Protein AF-A0AAP0WBK6-F1 (afdb_monomer)

Mean predicted aligned error: 4.52 Å

Radius of gyration: 14.34 Å; Cα contacts (8 Å, |Δi|>4): 62; chains: 1; bounding box: 31×30×35 Å

Foldseek 3Di:
DDDDDPDPAEDEPVVCVVPVPCSQVVDADWHFYDDPNHRPDTDHDPVVVVVVVVVVVVVVVVVVD

Sequence (65 aa):
MTQTIHSRRVISISEFRK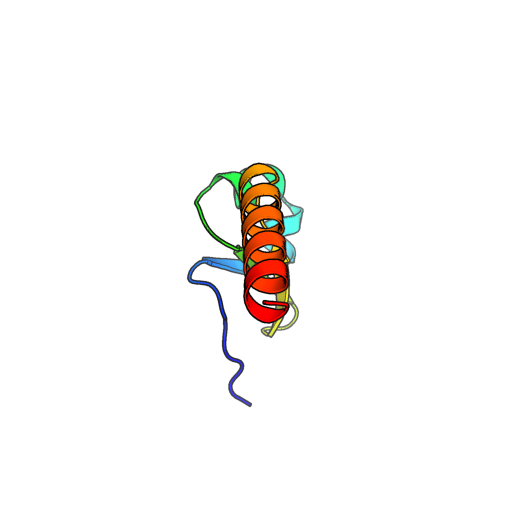NPIECVKSGEGALAIMSRNQPEFYCLSADEFAELVELAEKARKAQAS

Nearest PDB structures (foldseek):
  5iip-assembly2_C  TM=4.640E-01  e=2.889E+00  Staphylococcus aureus
  8vux-assembly1_B  TM=3.803E-01  e=6.136E+00  Homo sapiens
  6qee-assembly1_A  TM=3.985E-01  e=9.255E+00  Homo sapiens

Secondary structure (DSSP, 8-state):
-PPPP--SEEEEHHHHTTSHHHHHHTSSS-EEEEETTEEEEEE--HHHHHHHHHHHHHHHHHHT-

Structure (mmCIF, N/CA/C/O backbone):
data_AF-A0AAP0WBK6-F1
#
_entry.id   AF-A0AAP0WBK6-F1
#
loop_
_atom_site.group_PDB
_atom_site.id
_atom_site.type_symbol
_atom_site.label_atom_id
_atom_site.label_alt_id
_atom_site.label_comp_id
_atom_site.label_asym_id
_atom_site.label_entity_id
_atom_site.label_seq_id
_atom_site.pdbx_PDB_ins_code
_atom_site.Cartn_x
_atom_site.Cartn_y
_atom_site.Cartn_z
_atom_site.occupancy
_atom_site.B_iso_or_equiv
_atom_site.auth_seq_id
_atom_site.auth_comp_id
_atom_site.auth_asym_id
_atom_site.auth_atom_id
_atom_site.pdbx_PDB_model_num
ATOM 1 N N . MET A 1 1 ? 10.562 -18.385 11.400 1.00 55.41 1 MET A N 1
ATOM 2 C CA . MET A 1 1 ? 9.577 -17.392 11.878 1.00 55.41 1 MET A CA 1
ATOM 3 C C . MET A 1 1 ? 8.601 -17.106 10.757 1.00 55.41 1 MET A C 1
ATOM 5 O O . MET A 1 1 ? 9.046 -16.838 9.649 1.00 55.41 1 MET A O 1
ATOM 9 N N . THR A 1 2 ? 7.304 -17.209 11.022 1.00 68.81 2 THR A N 1
ATOM 10 C CA . THR A 1 2 ? 6.242 -16.807 10.092 1.00 68.81 2 THR A CA 1
ATOM 11 C C . THR A 1 2 ? 6.028 -15.302 10.215 1.00 68.81 2 THR A C 1
ATOM 13 O O . THR A 1 2 ? 5.767 -14.823 11.315 1.00 68.81 2 THR A O 1
ATOM 16 N N . GLN A 1 3 ? 6.166 -14.559 9.117 1.00 76.25 3 GLN A N 1
ATOM 17 C CA . GLN A 1 3 ? 5.826 -13.136 9.081 1.00 76.25 3 GLN A CA 1
ATOM 18 C C . GLN A 1 3 ? 4.460 -12.949 8.432 1.00 76.25 3 GLN A C 1
ATOM 20 O O . GLN A 1 3 ? 4.200 -13.489 7.357 1.00 76.25 3 GLN A O 1
ATOM 25 N N . THR A 1 4 ? 3.595 -12.192 9.101 1.00 84.94 4 THR A N 1
ATOM 26 C CA . THR A 1 4 ? 2.257 -11.872 8.606 1.00 84.94 4 THR A CA 1
ATOM 27 C C . THR A 1 4 ? 2.348 -10.706 7.635 1.00 84.94 4 THR A C 1
ATOM 29 O O . THR A 1 4 ? 2.876 -9.648 7.967 1.00 84.94 4 THR A O 1
ATOM 32 N N . ILE A 1 5 ? 1.826 -10.898 6.427 1.00 90.69 5 ILE A N 1
ATOM 33 C CA . ILE A 1 5 ? 1.740 -9.846 5.416 1.00 90.69 5 ILE A CA 1
ATOM 34 C C . ILE A 1 5 ? 0.347 -9.227 5.517 1.00 90.69 5 ILE A C 1
ATOM 36 O O . ILE A 1 5 ? -0.658 -9.913 5.347 1.00 90.69 5 ILE A O 1
ATOM 40 N N . HIS A 1 6 ? 0.283 -7.925 5.789 1.00 88.62 6 HIS A N 1
ATOM 41 C CA . HIS A 1 6 ? -0.970 -7.175 5.941 1.00 88.62 6 HIS A CA 1
ATOM 42 C C . HIS A 1 6 ? -1.510 -6.635 4.610 1.00 88.62 6 HIS A C 1
ATOM 44 O O . HIS A 1 6 ? -2.321 -5.715 4.581 1.00 88.62 6 HIS A O 1
ATOM 50 N N . SER A 1 7 ? -1.055 -7.203 3.496 1.00 91.06 7 SER A N 1
ATOM 51 C CA . SER A 1 7 ? -1.490 -6.843 2.157 1.00 91.06 7 SER A CA 1
ATOM 52 C C . SER A 1 7 ? -1.713 -8.087 1.302 1.00 91.06 7 SER A C 1
ATOM 54 O O . SER A 1 7 ? -1.038 -9.103 1.453 1.00 91.06 7 SER A O 1
ATOM 56 N N . ARG A 1 8 ? -2.659 -7.974 0.368 1.00 91.31 8 ARG A N 1
ATOM 57 C CA . ARG A 1 8 ? -2.913 -8.958 -0.691 1.00 91.31 8 ARG A CA 1
ATO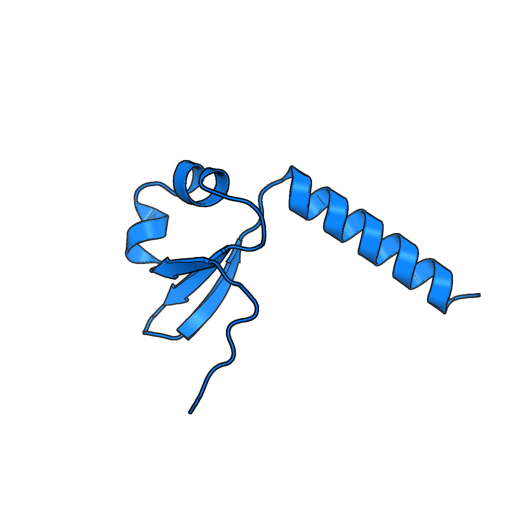M 58 C C . ARG A 1 8 ? -1.930 -8.842 -1.859 1.00 91.31 8 ARG A C 1
ATOM 60 O O . ARG A 1 8 ? -1.898 -9.724 -2.709 1.00 91.31 8 ARG A O 1
ATOM 67 N N . ARG A 1 9 ? -1.152 -7.759 -1.913 1.00 93.69 9 ARG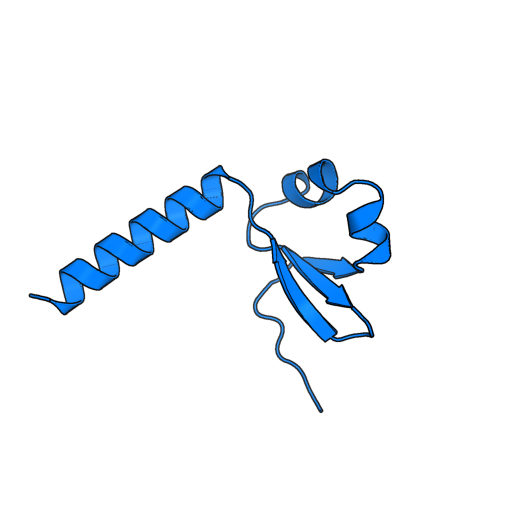 A N 1
ATOM 68 C CA . ARG A 1 9 ? -0.201 -7.445 -2.981 1.00 93.69 9 ARG A CA 1
ATOM 69 C C . ARG A 1 9 ? 1.203 -7.403 -2.402 1.00 93.69 9 ARG A C 1
ATOM 71 O O . ARG A 1 9 ? 1.465 -6.689 -1.436 1.00 93.69 9 ARG A O 1
ATOM 78 N N . VAL A 1 10 ? 2.106 -8.153 -3.016 1.00 94.19 10 VAL A N 1
ATOM 79 C CA . VAL A 1 10 ? 3.507 -8.279 -2.608 1.00 94.19 10 VAL A CA 1
ATOM 80 C C . VAL A 1 10 ? 4.405 -8.133 -3.823 1.00 94.19 10 VAL A C 1
ATOM 82 O O . VAL A 1 10 ? 4.099 -8.662 -4.888 1.00 94.19 10 VAL A O 1
ATOM 85 N N . ILE A 1 11 ? 5.523 -7.437 -3.658 1.00 94.62 11 ILE A N 1
ATOM 86 C CA . ILE A 1 11 ? 6.545 -7.299 -4.693 1.00 94.62 11 ILE A CA 1
ATOM 87 C C . ILE A 1 11 ? 7.930 -7.261 -4.053 1.00 94.62 11 ILE A C 1
ATOM 89 O O . ILE A 1 11 ? 8.108 -6.757 -2.945 1.00 94.62 11 ILE A O 1
ATOM 93 N N . SER A 1 12 ? 8.940 -7.785 -4.740 1.00 95.00 12 SER A N 1
ATOM 94 C CA . SER A 1 12 ? 10.320 -7.666 -4.266 1.00 95.00 12 SER A CA 1
ATOM 95 C C . SER A 1 12 ? 10.853 -6.242 -4.446 1.00 95.00 12 SER A C 1
ATOM 97 O O . SER A 1 12 ? 10.528 -5.559 -5.418 1.00 95.00 12 SER A O 1
ATOM 99 N N . ILE A 1 13 ? 11.757 -5.811 -3.565 1.00 95.00 13 ILE A N 1
ATOM 100 C CA . ILE A 1 13 ? 12.446 -4.521 -3.695 1.00 95.00 13 ILE A CA 1
ATOM 101 C C . ILE A 1 13 ? 13.193 -4.396 -5.033 1.00 95.00 13 ILE A C 1
ATOM 103 O O . ILE A 1 13 ? 13.287 -3.309 -5.598 1.00 95.00 13 ILE A O 1
ATOM 107 N N . SER A 1 14 ? 13.699 -5.509 -5.569 1.00 94.44 14 SER A N 1
ATOM 108 C CA . SER A 1 14 ? 14.398 -5.550 -6.855 1.00 94.44 14 SER A CA 1
ATOM 109 C C . SER A 1 14 ? 13.472 -5.270 -8.037 1.00 94.44 14 SER A C 1
ATOM 111 O O . SER A 1 14 ? 13.892 -4.628 -8.995 1.00 94.44 14 SER A O 1
ATOM 113 N N . GLU A 1 15 ? 12.228 -5.745 -7.988 1.00 92.75 15 GLU A N 1
ATOM 114 C CA . GLU A 1 15 ? 11.235 -5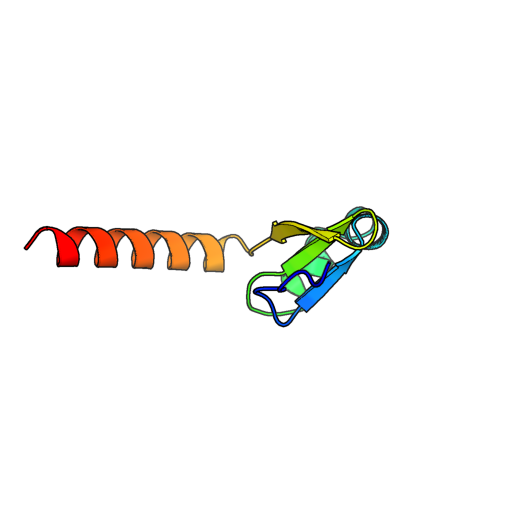.500 -9.037 1.00 92.75 15 GLU A CA 1
ATOM 115 C C . GLU A 1 15 ? 10.616 -4.106 -8.902 1.00 92.75 15 GLU A C 1
ATOM 117 O O . GLU A 1 15 ? 10.542 -3.371 -9.885 1.00 92.75 15 GLU A O 1
ATOM 122 N N . PHE A 1 16 ? 10.323 -3.685 -7.668 1.00 94.50 16 PHE A N 1
ATOM 123 C CA . PHE A 1 16 ? 9.830 -2.340 -7.370 1.00 94.50 16 PHE A CA 1
ATOM 124 C C . PHE A 1 16 ? 10.780 -1.243 -7.872 1.00 94.50 16 PHE A C 1
ATOM 126 O O . PHE A 1 16 ? 10.340 -0.249 -8.442 1.00 94.50 16 PHE A O 1
ATOM 133 N N . ARG A 1 17 ? 12.099 -1.438 -7.729 1.00 93.88 17 ARG A N 1
ATOM 134 C CA . ARG A 1 17 ? 13.116 -0.490 -8.221 1.00 93.88 17 ARG A CA 1
ATOM 135 C C . ARG A 1 17 ? 13.100 -0.288 -9.735 1.00 93.88 17 ARG A C 1
ATOM 137 O O . ARG A 1 17 ? 13.569 0.752 -10.183 1.00 93.88 17 ARG A O 1
ATOM 144 N N . LYS A 1 18 ? 12.615 -1.259 -10.515 1.00 95.69 18 LYS A N 1
ATOM 145 C CA . LYS A 1 18 ? 12.594 -1.150 -11.980 1.00 95.69 18 LYS A CA 1
ATOM 146 C C . LYS A 1 18 ? 11.517 -0.170 -12.429 1.00 95.69 18 LYS A C 1
ATOM 148 O O . LYS A 1 18 ? 11.815 0.734 -13.196 1.00 95.69 18 LYS A O 1
ATOM 153 N N . ASN A 1 19 ? 10.297 -0.332 -11.913 1.00 94.12 19 ASN A N 1
ATOM 154 C CA . ASN A 1 19 ? 9.117 0.400 -12.375 1.00 94.12 19 ASN A CA 1
ATOM 155 C C . ASN A 1 19 ? 8.230 0.846 -11.193 1.00 94.12 19 ASN A C 1
ATOM 157 O O . ASN A 1 19 ? 7.083 0.405 -11.099 1.00 94.12 19 ASN A O 1
ATOM 161 N N . PRO A 1 20 ? 8.715 1.705 -10.276 1.00 92.19 20 PRO A N 1
ATOM 162 C CA . PRO A 1 20 ? 8.028 1.980 -9.010 1.00 92.19 20 PRO A CA 1
ATOM 163 C C . PRO A 1 20 ? 6.622 2.557 -9.206 1.00 92.19 20 PRO A C 1
ATOM 165 O O . PRO A 1 20 ? 5.689 2.154 -8.520 1.00 92.19 20 PRO A O 1
ATOM 168 N N . ILE A 1 21 ? 6.450 3.452 -10.183 1.00 92.38 21 ILE A N 1
ATOM 169 C CA . ILE A 1 21 ? 5.164 4.110 -10.449 1.00 92.38 21 ILE A CA 1
ATOM 170 C C . ILE A 1 21 ? 4.128 3.118 -10.989 1.00 92.38 21 ILE A C 1
ATOM 172 O O . ILE A 1 21 ? 3.006 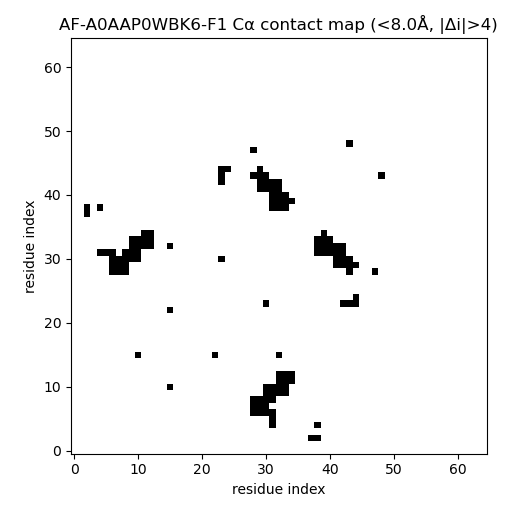3.077 -10.492 1.00 92.38 21 ILE A O 1
ATOM 176 N N . GLU A 1 22 ? 4.512 2.283 -11.955 1.00 92.88 22 GLU A N 1
ATOM 177 C CA . GLU A 1 22 ? 3.622 1.258 -12.514 1.00 92.88 22 GLU A CA 1
ATOM 178 C C . GLU A 1 22 ? 3.263 0.201 -11.469 1.00 92.88 22 GLU A C 1
ATOM 180 O O . GLU A 1 22 ? 2.112 -0.217 -11.383 1.00 92.88 22 GLU A O 1
ATOM 185 N N . CYS A 1 23 ? 4.217 -0.187 -10.614 1.00 92.69 23 CYS A N 1
ATOM 186 C CA . CYS A 1 23 ? 3.958 -1.135 -9.533 1.00 92.69 23 CYS A CA 1
ATOM 187 C C . CYS A 1 23 ? 2.860 -0.622 -8.596 1.00 92.69 23 CYS A C 1
ATOM 189 O O . CYS A 1 23 ? 1.949 -1.375 -8.260 1.00 92.69 23 CYS A O 1
ATOM 191 N N . VAL A 1 24 ? 2.902 0.661 -8.226 1.00 91.81 24 VAL A N 1
ATOM 192 C CA . VAL A 1 24 ? 1.861 1.277 -7.391 1.00 91.81 24 VAL A CA 1
ATOM 193 C C . VAL A 1 24 ? 0.529 1.324 -8.143 1.00 91.81 24 VAL A C 1
ATOM 195 O O . VAL A 1 24 ? -0.458 0.798 -7.637 1.00 91.81 24 VAL A O 1
ATOM 198 N N . LYS A 1 25 ? 0.517 1.839 -9.380 1.00 89.88 25 LYS A N 1
ATOM 199 C CA . LYS A 1 25 ? -0.699 1.997 -10.203 1.00 89.88 25 LYS A CA 1
ATOM 200 C C . LYS A 1 25 ? -1.357 0.691 -10.649 1.00 89.88 25 LYS A C 1
ATOM 202 O O . LYS A 1 25 ? -2.527 0.702 -11.009 1.00 89.88 25 LYS A O 1
ATOM 207 N N . SER A 1 26 ? -0.629 -0.425 -10.640 1.00 87.94 26 SER A N 1
ATOM 208 C CA . SER A 1 26 ? -1.113 -1.729 -11.123 1.00 87.94 26 SER A CA 1
ATOM 209 C C . SER A 1 26 ? -2.270 -2.332 -10.315 1.00 87.94 26 SER A C 1
ATOM 211 O O . SER A 1 26 ? -2.758 -3.409 -10.651 1.00 87.94 26 SER A O 1
ATOM 213 N N . GLY A 1 27 ? -2.700 -1.684 -9.235 1.00 86.31 27 GLY A N 1
ATOM 214 C CA . GLY A 1 27 ? -3.822 -2.139 -8.437 1.00 86.31 27 GLY A CA 1
ATOM 215 C C . GLY A 1 27 ? -4.096 -1.235 -7.249 1.00 86.31 27 GLY A C 1
ATOM 216 O O . GLY A 1 27 ? -3.359 -0.290 -6.977 1.00 86.31 27 GLY A O 1
ATOM 217 N N . GLU A 1 28 ? -5.136 -1.601 -6.518 1.00 88.00 28 GLU A N 1
ATOM 218 C CA . GLU A 1 28 ? -5.618 -0.903 -5.332 1.00 88.00 28 GLU A CA 1
ATOM 219 C C . GLU A 1 28 ? -5.102 -1.581 -4.054 1.00 88.00 28 GLU A C 1
ATOM 221 O O . GLU A 1 28 ? -4.702 -2.753 -4.040 1.00 88.00 28 GLU A O 1
ATOM 226 N N . GLY A 1 29 ? -5.113 -0.839 -2.960 1.00 90.50 29 GLY A N 1
ATOM 227 C CA . GLY A 1 29 ? -4.618 -1.223 -1.651 1.00 90.50 29 GLY A CA 1
ATOM 228 C C . GLY A 1 29 ? -3.101 -1.110 -1.501 1.00 90.50 29 GLY A C 1
ATOM 229 O O . GLY A 1 29 ? -2.334 -1.051 -2.465 1.00 90.50 29 GLY A O 1
ATOM 230 N N . ALA A 1 30 ? -2.663 -1.194 -0.242 1.00 93.81 30 ALA A N 1
ATOM 231 C CA . ALA A 1 30 ? -1.255 -1.220 0.139 1.00 93.81 30 ALA A CA 1
ATOM 232 C C . ALA A 1 30 ? -0.471 -2.280 -0.642 1.00 93.81 30 ALA A C 1
ATOM 234 O O . ALA A 1 30 ? -0.892 -3.426 -0.734 1.00 93.81 30 ALA A O 1
ATOM 235 N N . LEU A 1 31 ? 0.711 -1.938 -1.135 1.00 94.94 31 LEU A N 1
ATOM 236 C CA . LEU A 1 31 ? 1.653 -2.840 -1.786 1.00 94.94 31 LEU A CA 1
ATOM 237 C C . LEU A 1 31 ? 2.783 -3.173 -0.810 1.00 94.94 31 LEU A C 1
ATOM 239 O O . LEU A 1 31 ? 3.552 -2.293 -0.430 1.00 94.94 31 LEU A O 1
ATOM 243 N N . ALA A 1 32 ? 2.893 -4.434 -0.393 1.00 95.62 32 ALA A N 1
ATOM 244 C CA . ALA A 1 32 ? 3.967 -4.872 0.492 1.00 95.62 32 ALA A CA 1
ATOM 245 C C . ALA A 1 32 ? 5.277 -5.046 -0.285 1.00 95.62 32 ALA A C 1
ATOM 247 O O . ALA A 1 32 ? 5.355 -5.828 -1.235 1.00 95.62 32 ALA A O 1
ATOM 248 N N . ILE A 1 33 ? 6.322 -4.345 0.147 1.00 95.38 33 ILE A N 1
ATOM 249 C CA . ILE A 1 33 ? 7.648 -4.405 -0.461 1.00 95.38 33 ILE A CA 1
ATOM 250 C C . ILE A 1 33 ? 8.529 -5.357 0.340 1.00 95.38 33 ILE A C 1
ATOM 252 O O . ILE A 1 33 ? 8.785 -5.153 1.528 1.00 95.38 33 ILE A O 1
ATOM 256 N N . MET A 1 34 ? 8.999 -6.407 -0.327 1.00 94.56 34 MET A N 1
ATOM 257 C CA . MET A 1 34 ? 9.779 -7.476 0.281 1.00 94.56 34 MET A CA 1
ATOM 258 C C . MET A 1 34 ? 11.284 -7.293 0.054 1.00 94.56 34 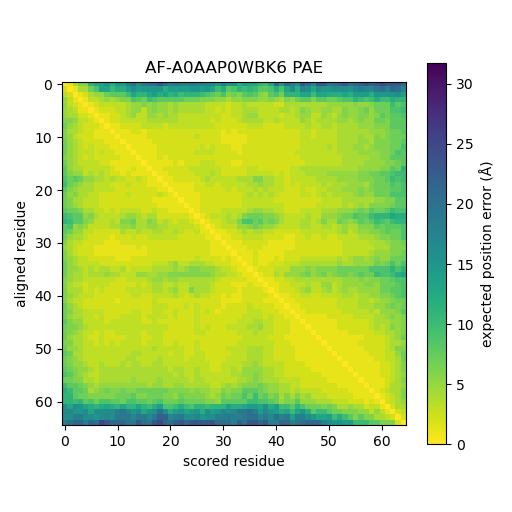MET A C 1
ATOM 260 O O . MET A 1 34 ? 11.739 -7.155 -1.084 1.00 94.56 34 MET A O 1
ATOM 264 N N . SER A 1 35 ? 12.078 -7.389 1.120 1.00 93.44 35 SER A N 1
ATOM 265 C CA . SER A 1 35 ? 13.543 -7.487 1.086 1.00 93.44 35 SER A CA 1
ATOM 266 C C . SER A 1 35 ? 13.983 -8.714 1.871 1.00 93.44 35 SER A C 1
ATOM 268 O O . SER A 1 35 ? 13.439 -8.995 2.933 1.00 93.44 35 SER A O 1
ATOM 270 N N . ARG A 1 36 ? 14.953 -9.481 1.357 1.00 91.12 36 ARG A N 1
ATOM 271 C C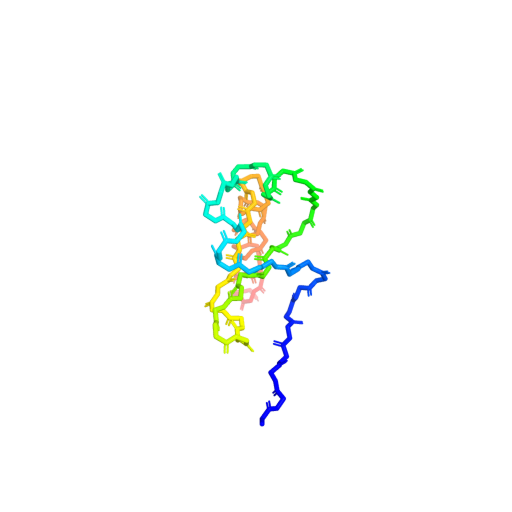A . ARG A 1 36 ? 15.481 -10.688 2.033 1.00 91.12 36 ARG A CA 1
ATOM 272 C C . ARG A 1 36 ? 14.377 -11.637 2.548 1.00 91.12 36 ARG A C 1
ATOM 274 O O . ARG A 1 36 ? 14.502 -12.220 3.620 1.00 91.12 36 ARG A O 1
ATOM 281 N N . ASN A 1 37 ? 13.308 -11.791 1.760 1.00 86.06 37 ASN A N 1
ATOM 282 C CA . ASN A 1 37 ? 12.116 -12.587 2.077 1.00 86.06 37 ASN A CA 1
ATOM 283 C C . ASN A 1 37 ? 11.300 -12.088 3.293 1.00 86.06 37 ASN A C 1
ATOM 285 O O . ASN A 1 37 ? 10.658 -12.880 3.982 1.00 86.06 37 ASN A O 1
ATOM 289 N N . GLN A 1 38 ? 11.335 -10.781 3.565 1.00 90.38 38 GLN A N 1
ATOM 290 C CA . GLN A 1 38 ? 10.618 -10.125 4.661 1.00 90.38 38 GLN A CA 1
ATOM 291 C C . GLN A 1 38 ? 9.911 -8.855 4.162 1.00 90.38 38 GLN A C 1
ATOM 293 O O . GLN A 1 38 ? 10.499 -8.138 3.350 1.00 90.38 38 GLN A O 1
ATOM 298 N N . PRO A 1 39 ? 8.674 -8.561 4.604 1.00 92.75 39 PRO A N 1
ATOM 299 C CA . PRO A 1 39 ? 8.003 -7.303 4.285 1.00 92.75 39 PRO A CA 1
ATOM 300 C C . PRO A 1 39 ? 8.664 -6.150 5.053 1.00 92.75 39 PRO A C 1
ATOM 302 O O . PRO A 1 39 ? 8.542 -6.073 6.271 1.00 92.75 39 PRO A O 1
ATOM 305 N N . GLU A 1 40 ? 9.363 -5.253 4.359 1.00 93.12 40 GLU A N 1
ATOM 306 C CA . GLU A 1 40 ? 10.044 -4.125 5.020 1.00 93.12 40 GLU A CA 1
ATOM 307 C C . GLU A 1 40 ? 9.165 -2.887 5.131 1.00 93.12 40 GLU A C 1
ATOM 309 O O . GLU A 1 40 ? 9.235 -2.164 6.120 1.00 93.12 40 GLU A O 1
ATOM 314 N N . PHE A 1 41 ? 8.338 -2.623 4.121 1.00 92.69 41 PHE A N 1
ATOM 315 C CA . PHE A 1 41 ? 7.432 -1.480 4.128 1.00 92.69 41 PHE A CA 1
ATOM 316 C C . PHE A 1 41 ? 6.249 -1.696 3.190 1.00 92.69 41 PHE A C 1
ATOM 318 O O . PHE A 1 41 ? 6.264 -2.568 2.321 1.00 92.69 41 PHE A O 1
ATOM 325 N N . TYR A 1 42 ? 5.223 -0.873 3.376 1.00 94.19 42 TYR A N 1
ATOM 326 C CA . TYR A 1 42 ? 4.042 -0.829 2.528 1.00 94.19 42 TYR A CA 1
ATOM 327 C C . TYR A 1 42 ? 4.048 0.474 1.735 1.00 94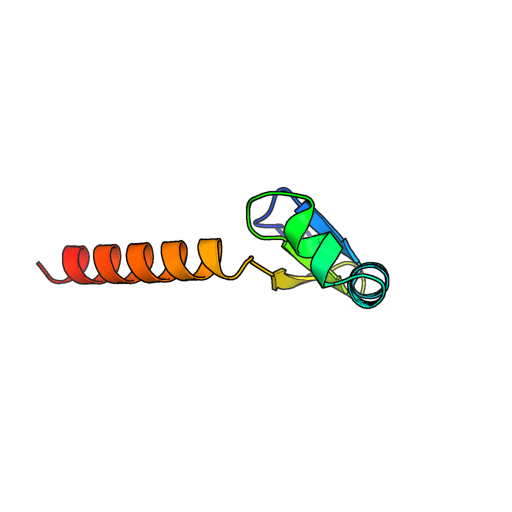.19 42 TYR A C 1
ATOM 329 O O . TYR A 1 42 ? 4.346 1.537 2.277 1.00 94.19 42 TYR A O 1
ATOM 337 N N . CYS A 1 43 ? 3.735 0.386 0.450 1.00 93.56 43 CYS A N 1
ATOM 338 C CA . CYS A 1 43 ? 3.585 1.528 -0.436 1.00 93.56 43 CYS A CA 1
ATOM 339 C C . CYS A 1 43 ? 2.104 1.701 -0.783 1.00 93.56 43 CYS A C 1
ATOM 341 O O . CYS A 1 43 ? 1.420 0.720 -1.054 1.00 93.56 43 CYS A O 1
ATOM 343 N N . LEU A 1 44 ? 1.611 2.931 -0.753 1.00 92.81 44 LEU A N 1
ATOM 344 C CA . LEU A 1 44 ? 0.245 3.303 -1.125 1.00 92.81 44 LEU A CA 1
ATOM 345 C C . LEU A 1 44 ? 0.322 4.349 -2.235 1.00 92.81 44 LEU A C 1
ATOM 347 O O . LEU A 1 44 ? 1.320 5.075 -2.323 1.00 92.81 44 LEU A O 1
ATOM 351 N N . SER A 1 45 ? -0.715 4.446 -3.066 1.00 93.56 45 SER A N 1
ATOM 352 C CA . SER A 1 45 ? -0.857 5.612 -3.939 1.00 93.56 45 SER A CA 1
ATOM 353 C C . SER A 1 45 ? -1.152 6.876 -3.119 1.00 93.56 45 SER A C 1
ATOM 355 O O . SER A 1 45 ? -1.507 6.811 -1.939 1.00 93.56 45 SER A O 1
ATOM 357 N N . ALA A 1 46 ? -0.959 8.046 -3.733 1.00 93.00 46 ALA A N 1
ATOM 358 C CA . ALA A 1 46 ? -1.176 9.322 -3.056 1.00 93.00 46 ALA A CA 1
ATOM 359 C C . ALA A 1 46 ? -2.637 9.488 -2.605 1.00 93.00 46 ALA A C 1
ATOM 361 O O . ALA A 1 46 ? -2.875 9.918 -1.478 1.00 93.00 46 ALA A O 1
ATOM 362 N N . ASP A 1 47 ? -3.586 9.099 -3.459 1.00 93.00 47 ASP A N 1
ATOM 363 C CA . ASP A 1 47 ? -5.021 9.154 -3.176 1.00 93.00 47 ASP A CA 1
ATOM 364 C C . ASP A 1 47 ? -5.389 8.255 -1.988 1.00 93.00 47 ASP A C 1
ATOM 366 O O . ASP A 1 47 ? -5.944 8.728 -0.998 1.00 93.00 47 ASP A O 1
ATOM 370 N N . GLU A 1 48 ? -4.954 6.993 -2.005 1.00 93.94 48 GLU A N 1
ATOM 371 C CA . GLU A 1 48 ? -5.232 6.052 -0.912 1.00 93.94 48 GLU A CA 1
ATOM 372 C C . GLU A 1 48 ? -4.600 6.479 0.415 1.00 93.94 48 GLU A C 1
ATOM 374 O O . GLU A 1 48 ? -5.164 6.261 1.490 1.00 93.94 48 GLU A O 1
ATOM 379 N N . PHE A 1 49 ? -3.406 7.077 0.365 1.00 94.19 49 PHE A N 1
ATOM 380 C CA . PHE A 1 49 ? -2.774 7.608 1.566 1.00 94.19 49 PHE A CA 1
ATOM 381 C C . PHE A 1 49 ? -3.571 8.786 2.138 1.00 94.19 49 PHE A C 1
ATOM 383 O O . PHE A 1 49 ? -3.739 8.862 3.355 1.00 94.19 49 PHE A O 1
ATOM 390 N N . ALA A 1 50 ? -4.097 9.673 1.289 1.00 95.62 50 ALA A N 1
ATOM 391 C CA . ALA A 1 50 ? -4.947 10.777 1.729 1.00 95.62 50 ALA A CA 1
ATOM 392 C C . ALA A 1 50 ? -6.235 10.267 2.398 1.00 95.62 50 ALA A C 1
ATOM 394 O O . ALA A 1 50 ? -6.572 10.715 3.496 1.00 95.62 50 ALA A O 1
ATOM 395 N N . GLU A 1 51 ? -6.895 9.271 1.802 1.00 95.25 51 GLU A N 1
ATOM 396 C CA . GLU A 1 51 ? -8.080 8.627 2.383 1.00 95.25 51 GLU A CA 1
ATOM 397 C C . GLU A 1 51 ? -7.775 7.970 3.738 1.00 95.25 51 GLU A C 1
ATOM 399 O O . GLU A 1 51 ? -8.541 8.107 4.698 1.00 95.25 51 GLU A O 1
ATOM 404 N N . LEU A 1 52 ? -6.626 7.293 3.849 1.00 94.50 52 LEU A N 1
ATOM 405 C CA . LEU A 1 52 ? -6.179 6.668 5.093 1.00 94.50 52 LEU A CA 1
ATOM 406 C C . LEU A 1 52 ? -5.924 7.704 6.193 1.00 94.50 52 LEU A C 1
ATOM 408 O O . LEU A 1 52 ? -6.288 7.472 7.349 1.00 94.50 52 LEU A O 1
ATOM 412 N N . VAL A 1 53 ? -5.322 8.845 5.850 1.00 95.69 53 VAL A N 1
ATOM 413 C CA . VAL A 1 53 ? -5.110 9.954 6.790 1.00 95.69 53 VAL A CA 1
ATOM 414 C C . VAL A 1 53 ? -6.450 10.515 7.263 1.00 95.69 53 VAL A C 1
ATOM 416 O O . VAL A 1 53 ? -6.658 10.629 8.472 1.00 95.69 53 VAL A O 1
ATOM 419 N N . GLU A 1 54 ? -7.388 10.780 6.352 1.00 96.25 54 GLU A N 1
ATOM 420 C CA . GLU A 1 54 ? -8.734 11.249 6.707 1.00 96.25 54 GLU A CA 1
ATOM 421 C C . GLU A 1 54 ? -9.458 10.273 7.644 1.00 96.25 54 GLU A C 1
ATOM 423 O O . GLU A 1 54 ? -10.069 10.682 8.638 1.00 96.25 54 GLU A O 1
ATOM 428 N N . LEU A 1 55 ? -9.390 8.972 7.350 1.00 95.44 55 LEU A N 1
ATOM 429 C CA . LEU A 1 55 ? -9.993 7.935 8.184 1.00 95.44 55 LEU A CA 1
ATOM 430 C C . LEU A 1 55 ? -9.355 7.900 9.578 1.00 95.44 55 LEU A C 1
ATOM 432 O O . LEU A 1 55 ? -10.066 7.815 10.582 1.00 95.44 55 LEU A O 1
ATOM 436 N N . ALA A 1 56 ? -8.026 7.999 9.653 1.00 95.25 56 ALA A N 1
ATOM 437 C CA . ALA A 1 56 ? -7.298 8.022 10.916 1.00 95.25 56 ALA A CA 1
ATOM 438 C C . ALA A 1 56 ? -7.662 9.249 11.766 1.00 95.25 56 ALA A C 1
ATOM 440 O O . ALA A 1 56 ? -7.843 9.130 12.981 1.00 95.25 56 ALA A O 1
ATOM 441 N N . GLU 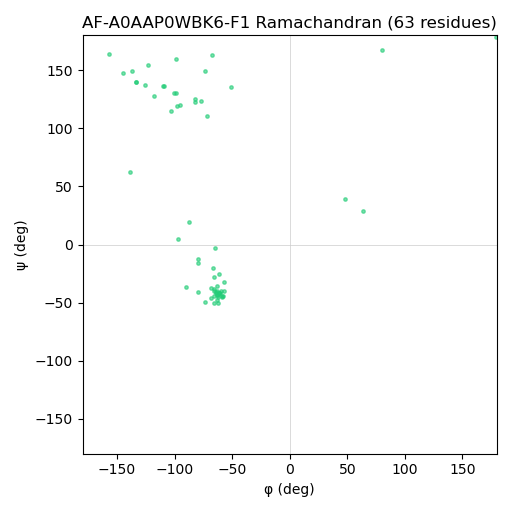A 1 57 ? -7.820 10.421 11.149 1.00 95.19 57 GLU A N 1
ATOM 442 C CA . GLU A 1 57 ? -8.263 11.631 11.845 1.00 95.19 57 GLU A CA 1
ATOM 443 C C . GLU A 1 57 ? -9.701 11.514 12.362 1.00 95.19 57 GLU A C 1
ATOM 445 O O . GLU A 1 57 ? -9.971 11.863 13.516 1.00 95.19 57 GLU A O 1
ATOM 450 N N . LYS A 1 58 ? -10.621 10.985 11.543 1.00 95.19 58 LYS A N 1
ATOM 451 C CA . LYS A 1 58 ? -12.011 10.717 11.952 1.00 95.19 58 LYS A CA 1
ATOM 452 C C . LYS A 1 58 ? -12.059 9.750 13.136 1.00 95.19 58 LYS A C 1
ATOM 454 O O . LYS A 1 58 ? -12.746 10.025 14.119 1.00 95.19 58 LYS A O 1
ATOM 459 N N . ALA A 1 59 ? -11.281 8.668 13.082 1.00 93.00 59 ALA A N 1
ATOM 460 C CA . ALA A 1 59 ? -11.190 7.688 14.162 1.00 93.00 59 ALA A CA 1
ATOM 461 C C . ALA A 1 59 ? -10.649 8.302 15.463 1.00 93.00 59 ALA A C 1
ATOM 463 O O . ALA A 1 59 ? -11.209 8.062 16.531 1.00 93.00 59 ALA A O 1
ATOM 464 N N . ARG A 1 60 ? -9.607 9.142 15.387 1.00 92.19 60 ARG A N 1
ATOM 465 C CA . ARG A 1 60 ? -9.069 9.849 16.564 1.00 92.19 60 ARG A CA 1
ATOM 466 C C . ARG A 1 60 ? -10.093 10.781 17.205 1.00 92.19 60 ARG A C 1
ATOM 468 O O . ARG A 1 60 ? -10.193 10.809 18.426 1.00 92.19 60 ARG A O 1
ATOM 475 N N . LYS A 1 61 ? -10.865 11.525 16.404 1.00 87.44 61 LYS A N 1
ATOM 476 C CA . LYS A 1 61 ? -11.926 12.413 16.916 1.00 87.44 61 LYS A CA 1
ATOM 477 C C . LYS A 1 61 ? -13.035 11.631 17.620 1.00 87.44 61 LYS A C 1
ATOM 479 O O . LYS A 1 61 ? -13.470 12.044 18.687 1.00 87.44 61 LYS A O 1
ATOM 484 N N . ALA A 1 62 ? -13.438 10.491 17.061 1.00 82.88 62 ALA A N 1
ATOM 485 C CA . ALA A 1 62 ? -14.460 9.627 17.652 1.00 82.88 62 ALA A CA 1
ATOM 486 C C . ALA A 1 62 ? -14.028 8.989 18.985 1.00 82.88 62 ALA A C 1
ATOM 488 O O . ALA A 1 62 ? -14.878 8.697 19.811 1.00 82.88 62 ALA A O 1
ATOM 489 N N . GLN A 1 63 ? -12.726 8.781 19.205 1.00 73.75 63 GLN A N 1
ATOM 490 C CA . GLN A 1 63 ? -12.187 8.273 20.476 1.00 73.75 63 GLN A CA 1
ATOM 491 C C . GLN A 1 63 ? -12.057 9.352 21.563 1.00 73.75 63 GLN A C 1
ATOM 493 O O . GLN A 1 63 ? -11.853 9.023 22.727 1.00 73.75 63 GLN A O 1
ATOM 498 N N . ALA A 1 64 ? -12.120 10.630 21.184 1.00 70.19 64 ALA A N 1
ATOM 499 C CA . ALA A 1 64 ? -11.983 11.768 22.090 1.00 70.19 64 ALA A CA 1
ATOM 500 C C . ALA A 1 64 ? -13.337 12.350 22.546 1.00 70.19 64 ALA A C 1
ATOM 502 O O . ALA A 1 64 ? -13.355 13.383 23.213 1.00 70.19 64 ALA A O 1
ATOM 503 N N . SER A 1 65 ? -14.451 11.721 22.155 1.00 52.19 65 SER A N 1
ATOM 504 C CA . SER A 1 65 ? -15.830 12.050 22.553 1.00 52.19 65 SER A CA 1
ATOM 505 C C . SER A 1 65 ? -16.443 10.886 23.320 1.00 52.19 65 SER A C 1
ATOM 507 O O . SER A 1 65 ? -17.274 11.162 24.209 1.00 52.19 65 SER A O 1
#

Solvent-accessible surface area (backbone atoms only — not comparable to full-atom values): 4038 Å² total; per-residue (Å²): 135,91,79,87,73,98,44,97,38,76,43,44,52,76,59,41,70,74,44,52,68,58,61,49,69,74,54,84,72,51,35,30,32,26,51,99,93,36,77,75,48,71,48,62,51,72,67,60,46,52,53,49,50,53,50,52,52,54,52,53,54,64,73,74,109

pLDDT: mean 90.18, std 8.61, range [52.19, 96.25]